Protein AF-H8ZQ05-F1 (afdb_monomer)

Solvent-accessible surface area (backbone atoms only — not comparable to full-atom values): 3712 Å² total; per-residue (Å²): 83,77,93,70,77,40,81,67,80,62,50,69,55,55,51,52,50,52,52,49,50,65,72,37,24,52,83,30,93,88,57,55,40,82,82,84,76,81,88,86,65,85,80,90,80,63,71,81,78,63,71,85,80,128

Structure (mmCIF, N/CA/C/O backbone):
data_AF-H8ZQ05-F1
#
_entry.id   AF-H8ZQ05-F1
#
loop_
_atom_site.group_PDB
_atom_site.id
_atom_site.type_symbol
_atom_site.label_atom_id
_atom_site.label_alt_id
_atom_site.label_comp_id
_atom_site.label_asym_id
_atom_site.label_entity_id
_atom_site.label_seq_id
_atom_site.pdbx_PDB_ins_code
_atom_site.Cartn_x
_atom_site.Cartn_y
_atom_site.Cartn_z
_atom_site.occupancy
_atom_site.B_iso_or_equiv
_atom_site.auth_seq_id
_atom_site.auth_comp_id
_atom_site.auth_asym_id
_atom_site.auth_atom_id
_atom_site.pdbx_PDB_model_num
ATOM 1 N N . LEU A 1 1 ? 6.701 -4.461 20.361 1.00 77.50 1 LEU A N 1
ATOM 2 C CA . LEU A 1 1 ? 6.427 -3.008 20.385 1.00 77.50 1 LEU A CA 1
ATOM 3 C C . LEU A 1 1 ? 6.269 -2.533 21.821 1.00 77.50 1 LEU A C 1
ATOM 5 O O . LEU A 1 1 ? 7.253 -2.046 22.344 1.00 77.50 1 LEU A O 1
ATOM 9 N N . SER A 1 2 ? 5.166 -2.833 22.519 1.00 75.88 2 SER A N 1
ATOM 10 C CA . SER A 1 2 ? 4.995 -2.433 23.936 1.00 75.88 2 SER A CA 1
ATOM 11 C C . SER A 1 2 ? 6.081 -2.972 24.889 1.00 75.88 2 SER A C 1
ATOM 13 O O . SER A 1 2 ? 6.525 -2.253 25.770 1.00 75.88 2 SER A O 1
ATOM 15 N N . LYS A 1 3 ? 6.596 -4.188 24.656 1.00 88.75 3 LYS A N 1
ATOM 16 C CA . LYS A 1 3 ? 7.720 -4.766 25.427 1.00 88.75 3 LYS A CA 1
ATOM 17 C C . LYS A 1 3 ? 9.061 -4.022 25.284 1.00 88.75 3 LYS A C 1
ATOM 19 O O . LYS A 1 3 ? 9.967 -4.274 26.062 1.00 88.75 3 LYS A O 1
ATOM 24 N N . TRP A 1 4 ? 9.183 -3.172 24.267 1.00 93.88 4 TRP A N 1
ATOM 25 C CA . TRP A 1 4 ? 10.373 -2.380 23.939 1.00 93.88 4 TRP A CA 1
ATOM 26 C C . TRP A 1 4 ? 10.059 -0.874 23.958 1.00 93.88 4 TRP A C 1
ATOM 28 O O . TRP A 1 4 ? 10.799 -0.098 23.371 1.00 93.88 4 TRP A O 1
ATOM 38 N N . ASP A 1 5 ? 8.920 -0.492 24.552 1.00 91.94 5 ASP A N 1
ATOM 39 C CA . ASP A 1 5 ? 8.380 0.877 24.601 1.00 91.94 5 ASP A CA 1
ATOM 40 C C . ASP A 1 5 ? 8.342 1.615 23.245 1.00 91.94 5 ASP A C 1
ATOM 42 O O . ASP A 1 5 ? 8.438 2.833 23.142 1.00 91.94 5 ASP A O 1
ATOM 46 N N . LEU A 1 6 ? 8.201 0.852 22.158 1.00 95.31 6 LEU A N 1
ATOM 47 C CA . LEU A 1 6 ? 8.145 1.386 20.801 1.00 95.31 6 LEU A CA 1
ATOM 48 C C . LEU A 1 6 ? 6.687 1.599 20.376 1.00 95.31 6 LEU A C 1
ATOM 50 O O . LEU A 1 6 ? 5.877 0.663 20.489 1.00 95.31 6 LEU A O 1
ATOM 54 N N . PRO A 1 7 ? 6.342 2.772 19.814 1.00 95.44 7 PRO A N 1
ATOM 55 C CA . PRO A 1 7 ? 5.011 3.020 19.287 1.00 95.44 7 PRO A CA 1
ATOM 56 C C . PRO A 1 7 ? 4.758 2.159 18.047 1.00 95.44 7 PRO A C 1
ATOM 58 O O . PRO A 1 7 ? 5.649 1.878 17.248 1.00 95.44 7 PRO A O 1
ATOM 61 N N . VAL A 1 8 ? 3.505 1.750 17.857 1.00 94.94 8 VAL A N 1
ATOM 62 C CA . VAL A 1 8 ? 3.114 0.895 16.723 1.00 94.94 8 VAL A CA 1
ATOM 63 C C . VAL A 1 8 ? 2.999 1.651 15.393 1.00 94.94 8 VAL A C 1
ATOM 65 O O . VAL A 1 8 ? 2.818 1.018 14.357 1.00 94.94 8 VAL A O 1
ATOM 68 N N . PHE A 1 9 ? 3.074 2.986 15.413 1.00 96.38 9 PHE A N 1
ATOM 69 C CA . PHE A 1 9 ? 2.889 3.863 14.252 1.00 96.38 9 PHE A CA 1
ATOM 70 C C . PHE A 1 9 ? 1.709 3.418 13.361 1.00 96.38 9 PHE A C 1
ATOM 72 O O . PHE A 1 9 ? 0.641 3.044 13.851 1.00 96.38 9 PHE A O 1
ATOM 79 N N . THR A 1 10 ? 1.896 3.436 12.045 1.00 98.00 10 THR A N 1
ATOM 80 C CA . THR A 1 10 ? 0.910 3.032 11.038 1.00 98.00 10 THR A CA 1
ATOM 81 C C . THR A 1 10 ? 0.968 1.539 10.718 1.00 98.00 10 THR A C 1
ATOM 83 O O . THR A 1 10 ? 0.357 1.096 9.749 1.00 98.00 10 THR A O 1
ATOM 86 N N . LEU A 1 11 ? 1.658 0.728 11.530 1.00 97.69 11 LEU A N 1
ATOM 87 C CA . LEU A 1 11 ? 1.843 -0.700 11.266 1.00 97.69 11 LEU A CA 1
ATOM 88 C C . LEU A 1 11 ? 0.511 -1.431 11.081 1.00 97.69 11 LEU A C 1
ATOM 90 O O . LEU A 1 11 ? 0.366 -2.217 10.151 1.00 97.69 11 LEU A O 1
ATOM 94 N N . ARG A 1 12 ? -0.482 -1.117 11.923 1.00 97.31 12 ARG A N 1
ATOM 95 C CA . ARG A 1 12 ? -1.826 -1.708 11.831 1.00 97.31 12 ARG A CA 1
ATOM 96 C C . ARG A 1 12 ? -2.480 -1.431 10.477 1.00 97.31 12 ARG A C 1
ATOM 98 O O . ARG A 1 12 ? -3.022 -2.344 9.866 1.00 97.31 12 ARG A O 1
ATOM 105 N N . PHE A 1 13 ? -2.382 -0.192 10.001 1.00 98.38 13 PHE A N 1
ATOM 106 C CA . PHE A 1 13 ? -2.901 0.203 8.695 1.00 98.38 13 PHE A CA 1
ATOM 107 C C . PHE A 1 13 ? -2.145 -0.490 7.557 1.00 98.38 13 PHE A C 1
ATOM 109 O O . PHE A 1 13 ? -2.776 -1.114 6.712 1.00 98.38 13 PHE A O 1
ATOM 116 N N . ASN A 1 14 ? -0.808 -0.452 7.564 1.00 98.25 14 ASN A N 1
ATOM 117 C CA . ASN A 1 14 ? 0.003 -1.059 6.506 1.00 98.25 14 ASN A CA 1
ATOM 118 C C . ASN A 1 14 ? -0.210 -2.575 6.409 1.00 98.25 14 ASN A C 1
ATOM 120 O O . ASN A 1 14 ? -0.283 -3.107 5.304 1.00 98.25 14 ASN A O 1
ATOM 124 N N . MET A 1 15 ? -0.362 -3.269 7.541 1.00 98.62 15 MET A N 1
ATOM 125 C CA . MET A 1 15 ? -0.681 -4.700 7.562 1.00 98.62 15 MET A CA 1
ATOM 126 C C . MET A 1 15 ? -2.070 -4.980 6.988 1.00 98.62 15 MET A C 1
ATOM 128 O O . MET A 1 15 ? -2.198 -5.809 6.090 1.00 98.62 15 MET A O 1
ATOM 132 N N . ALA A 1 16 ? -3.097 -4.275 7.475 1.00 98.62 16 ALA A N 1
ATOM 133 C CA . ALA A 1 16 ? -4.468 -4.469 7.014 1.00 98.62 16 ALA A CA 1
ATOM 134 C C . ALA A 1 16 ? -4.613 -4.154 5.518 1.00 98.62 16 ALA A C 1
ATOM 136 O O . ALA A 1 16 ? -5.190 -4.945 4.776 1.00 98.62 16 ALA A O 1
ATOM 137 N N . LEU A 1 17 ? -4.037 -3.039 5.060 1.00 98.44 17 LEU A N 1
ATOM 138 C CA . LEU A 1 17 ? -4.089 -2.636 3.660 1.00 98.44 17 LEU A CA 1
ATOM 139 C C . LEU A 1 17 ? -3.322 -3.608 2.761 1.00 98.44 17 LEU A C 1
ATOM 141 O O . LEU A 1 17 ? -3.847 -4.008 1.728 1.00 98.44 17 LEU A O 1
ATOM 145 N N . SER A 1 18 ? -2.114 -4.026 3.151 1.00 98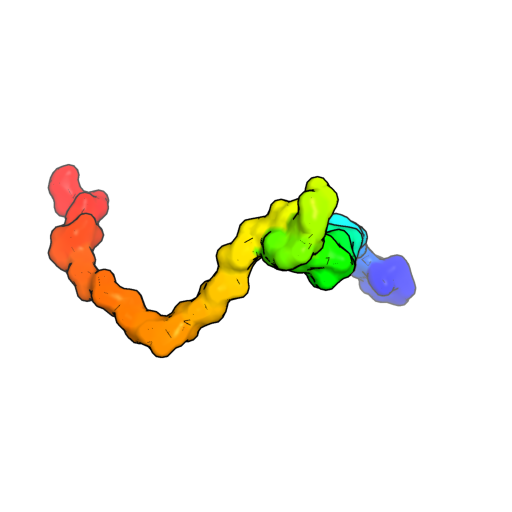.56 18 SER A N 1
ATOM 146 C CA . SER A 1 18 ? -1.334 -4.986 2.357 1.00 98.56 18 SER A CA 1
ATOM 147 C C . SER A 1 18 ? -2.055 -6.327 2.236 1.00 98.56 18 SER A C 1
ATOM 149 O O . SER A 1 18 ? -2.104 -6.894 1.148 1.00 98.56 18 SER A O 1
ATOM 151 N N . MET A 1 19 ? -2.658 -6.809 3.329 1.00 98.50 19 MET A N 1
ATOM 152 C CA . MET A 1 19 ? -3.458 -8.035 3.324 1.00 98.50 19 MET A CA 1
ATOM 153 C C . MET A 1 19 ? -4.713 -7.894 2.456 1.00 98.50 19 MET A C 1
ATOM 155 O O . MET A 1 19 ? -5.043 -8.800 1.701 1.00 98.50 19 MET A O 1
ATOM 159 N N . TYR A 1 20 ? -5.405 -6.757 2.526 1.00 98.62 20 TYR A N 1
ATOM 160 C CA . TYR A 1 20 ? -6.581 -6.496 1.699 1.00 98.62 20 TYR A CA 1
ATOM 161 C C . TYR A 1 20 ? -6.233 -6.436 0.205 1.00 98.62 20 TYR A C 1
ATOM 163 O O . TYR A 1 20 ? -6.893 -7.079 -0.614 1.00 98.62 20 TYR A O 1
ATOM 171 N N . LEU A 1 21 ? -5.180 -5.695 -0.157 1.00 98.50 21 LEU A N 1
ATOM 172 C CA . LEU A 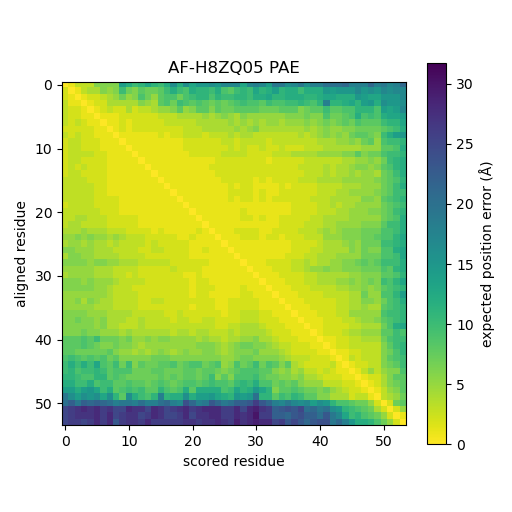1 21 ? -4.737 -5.542 -1.543 1.00 98.50 21 LEU A CA 1
ATOM 173 C C . LEU A 1 21 ? -4.226 -6.858 -2.133 1.00 98.50 21 LEU A C 1
ATOM 175 O O . LEU A 1 21 ? -4.423 -7.084 -3.322 1.00 98.50 21 LEU A O 1
ATOM 179 N N . SER A 1 22 ? -3.604 -7.729 -1.333 1.00 97.69 22 SER A N 1
ATOM 180 C CA . SER A 1 22 ? -3.178 -9.055 -1.793 1.00 97.69 22 SER A CA 1
ATOM 181 C C . SER A 1 22 ? -4.335 -10.052 -1.891 1.00 97.69 22 SER A C 1
ATOM 183 O O . SER A 1 22 ? -4.356 -10.856 -2.819 1.00 97.69 22 SER A O 1
ATOM 185 N N . ALA A 1 23 ? -5.310 -9.986 -0.979 1.00 98.00 23 ALA A N 1
ATOM 186 C CA . ALA A 1 23 ? -6.490 -10.850 -0.997 1.00 98.00 23 ALA A CA 1
ATOM 187 C C . ALA A 1 23 ? -7.441 -10.530 -2.161 1.00 98.00 23 ALA A C 1
ATOM 189 O O . ALA A 1 23 ? -8.073 -11.427 -2.717 1.00 98.00 23 ALA A O 1
ATOM 190 N N . THR A 1 24 ? -7.554 -9.252 -2.520 1.00 98.31 24 THR A N 1
ATOM 191 C CA . THR A 1 24 ? -8.343 -8.801 -3.670 1.00 98.31 24 THR A CA 1
ATOM 192 C C . THR A 1 24 ? -7.502 -8.858 -4.944 1.00 98.31 24 THR A C 1
ATOM 194 O O . THR A 1 24 ? -7.737 -9.682 -5.825 1.00 98.31 24 THR A O 1
ATOM 197 N N . GLY A 1 25 ? -6.464 -8.036 -5.036 1.00 97.81 25 GLY A N 1
ATOM 198 C CA . GLY A 1 25 ? -5.621 -7.942 -6.218 1.00 97.81 25 GLY A CA 1
ATOM 199 C C . GLY A 1 25 ? -6.355 -7.354 -7.425 1.00 97.81 25 GLY A C 1
ATOM 200 O O . GLY A 1 25 ? -7.522 -6.965 -7.372 1.00 97.81 25 GLY A O 1
ATOM 201 N N . HIS A 1 26 ? -5.642 -7.257 -8.544 1.00 98.00 26 HIS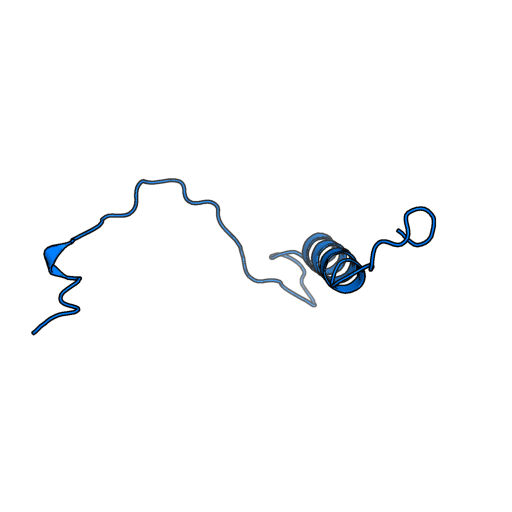 A N 1
ATOM 202 C CA . HIS A 1 26 ? -6.157 -6.594 -9.743 1.00 98.00 26 HIS A CA 1
ATOM 203 C C . HIS A 1 26 ? -7.325 -7.341 -10.409 1.00 98.00 26 HIS A C 1
ATOM 205 O O . HIS A 1 26 ? -8.219 -6.715 -10.971 1.00 98.00 26 HIS A O 1
ATOM 211 N N . TYR A 1 27 ? -7.335 -8.671 -10.316 1.00 97.94 27 TYR A N 1
ATOM 212 C CA . TYR A 1 27 ? -8.262 -9.535 -11.052 1.00 97.94 27 TYR A CA 1
ATOM 213 C C . TYR A 1 27 ? -9.467 -10.007 -10.224 1.00 97.94 27 TYR A C 1
ATOM 215 O O . TYR A 1 27 ? -10.192 -10.901 -10.659 1.00 97.94 27 TYR A O 1
ATOM 223 N N . ASN A 1 28 ? -9.699 -9.444 -9.031 1.00 98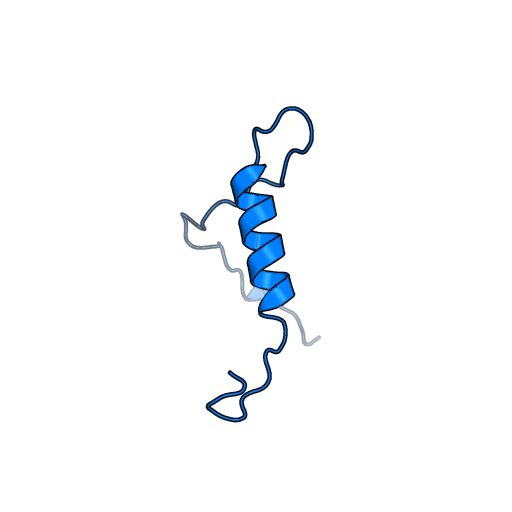.00 28 ASN A N 1
ATOM 224 C CA . ASN A 1 28 ? -10.901 -9.767 -8.263 1.00 98.00 28 ASN A CA 1
ATOM 225 C C . ASN A 1 28 ? -12.162 -9.261 -8.989 1.00 98.00 28 ASN A C 1
ATOM 227 O O . ASN A 1 28 ? -12.225 -8.070 -9.295 1.00 98.00 28 ASN A O 1
ATOM 231 N N . PRO A 1 29 ? -13.195 -10.098 -9.202 1.00 98.12 29 PRO A N 1
ATOM 232 C CA . PRO A 1 29 ? -14.411 -9.671 -9.900 1.00 98.12 29 PRO A CA 1
ATOM 233 C C . PRO A 1 29 ? -15.254 -8.626 -9.154 1.00 98.12 29 PRO A C 1
ATOM 235 O O . PRO A 1 29 ? -16.010 -7.896 -9.787 1.00 98.12 29 PRO A O 1
ATOM 238 N N . PHE A 1 30 ? -15.160 -8.568 -7.821 1.00 98.25 30 PHE A N 1
ATOM 239 C CA . PHE A 1 30 ? -16.019 -7.728 -6.978 1.0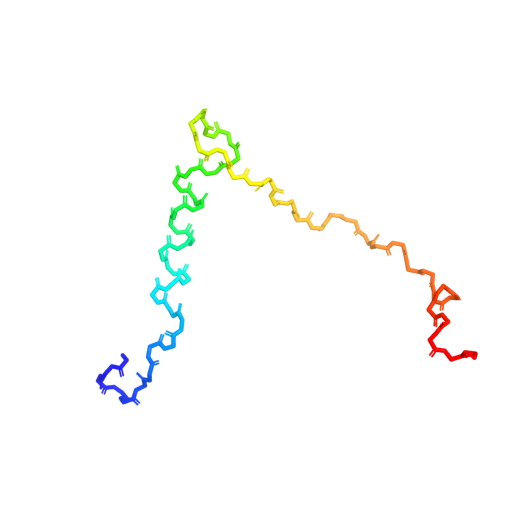0 98.25 30 PHE A CA 1
ATOM 240 C C . PHE A 1 30 ? -15.313 -6.459 -6.495 1.00 98.25 30 PHE A C 1
ATOM 242 O O . PHE A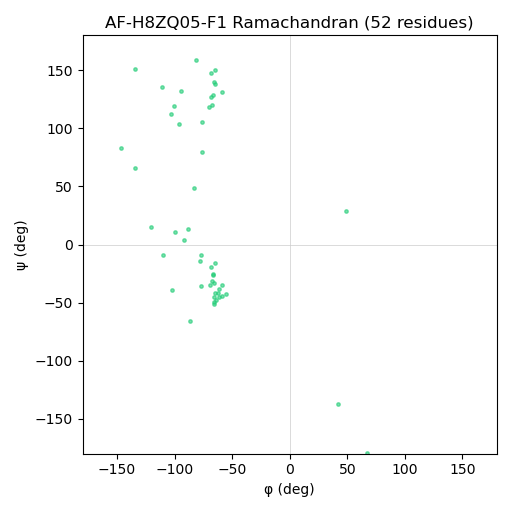 1 30 ? -15.917 -5.391 -6.447 1.00 98.25 30 PHE A O 1
ATOM 249 N N . PHE A 1 31 ? -14.030 -6.570 -6.151 1.00 98.00 31 PHE A N 1
ATOM 250 C CA . PHE A 1 31 ? -13.238 -5.496 -5.554 1.00 98.00 31 PHE A CA 1
ATOM 251 C C . PHE A 1 31 ? -11.861 -5.377 -6.229 1.00 98.00 31 PHE A C 1
ATOM 253 O O . PHE A 1 31 ? -10.846 -5.669 -5.599 1.00 98.00 31 PHE A O 1
ATOM 260 N N . PRO A 1 32 ? -11.783 -4.992 -7.514 1.00 97.44 32 PRO A N 1
ATOM 261 C CA . PRO A 1 32 ? -10.515 -4.941 -8.234 1.00 97.44 32 PRO A CA 1
ATOM 262 C C . PRO A 1 32 ? -9.600 -3.827 -7.705 1.00 97.44 32 PRO A C 1
ATOM 264 O O . PRO A 1 32 ? -9.973 -2.652 -7.656 1.00 97.44 32 PRO A O 1
ATOM 267 N N . ALA A 1 33 ? -8.364 -4.186 -7.361 1.00 98.19 33 ALA A N 1
ATOM 268 C CA . ALA A 1 33 ? -7.310 -3.228 -7.046 1.00 98.19 33 ALA A CA 1
ATOM 269 C C . ALA A 1 33 ? -6.652 -2.667 -8.325 1.00 98.19 33 ALA A C 1
ATOM 271 O O . ALA A 1 33 ? -6.693 -3.267 -9.405 1.00 98.19 33 ALA A O 1
ATOM 272 N N . LYS A 1 34 ? -5.997 -1.504 -8.220 1.00 97.94 34 LYS A N 1
ATOM 273 C CA . LYS A 1 34 ? -5.159 -0.983 -9.312 1.00 97.94 34 LYS A CA 1
ATOM 274 C C . LYS A 1 34 ? -3.969 -1.914 -9.552 1.00 97.94 34 LYS A C 1
ATOM 276 O O . LYS A 1 34 ? -3.335 -2.370 -8.604 1.00 97.94 34 LYS A O 1
ATOM 281 N N . LEU A 1 35 ? -3.651 -2.158 -10.823 1.00 97.94 35 LEU A N 1
ATOM 282 C CA . LEU A 1 35 ? -2.453 -2.895 -11.204 1.00 97.94 35 LEU A CA 1
ATOM 283 C C . LEU A 1 35 ? -1.214 -2.044 -10.903 1.00 97.94 35 LEU A C 1
ATOM 285 O O . LEU A 1 35 ? -1.051 -0.960 -11.461 1.00 97.94 35 LEU A O 1
ATOM 289 N N . VAL A 1 36 ? -0.351 -2.545 -10.024 1.00 97.75 36 VAL A N 1
ATOM 290 C CA . VAL A 1 36 ? 0.960 -1.959 -9.733 1.00 97.75 36 VAL A CA 1
ATOM 291 C C . VAL A 1 36 ? 1.999 -2.770 -10.499 1.00 97.75 36 VAL A C 1
ATOM 293 O O . VAL A 1 36 ? 2.110 -3.976 -10.292 1.00 97.75 36 VAL A O 1
ATOM 296 N N . ILE A 1 37 ? 2.729 -2.119 -11.404 1.00 97.75 37 ILE A N 1
ATOM 297 C CA . ILE A 1 37 ? 3.736 -2.759 -12.261 1.00 97.75 37 ILE A CA 1
ATOM 298 C C . ILE A 1 37 ? 5.121 -2.263 -11.828 1.00 97.75 37 ILE A C 1
ATOM 300 O O . ILE A 1 37 ? 5.281 -1.061 -11.601 1.00 97.75 37 ILE A O 1
ATOM 304 N N . PRO A 1 38 ? 6.125 -3.148 -11.699 1.00 97.69 38 PRO A N 1
ATOM 305 C CA . PRO A 1 38 ? 7.494 -2.721 -11.448 1.00 97.69 38 PRO A CA 1
ATOM 306 C C . PRO A 1 38 ? 8.045 -1.922 -12.634 1.00 97.69 38 PRO A C 1
ATOM 308 O O . PRO A 1 38 ? 7.698 -2.167 -13.788 1.00 97.69 38 PRO A O 1
ATOM 311 N N . ILE A 1 39 ? 8.956 -0.994 -12.357 1.00 96.69 39 ILE A N 1
ATOM 312 C CA . ILE A 1 39 ? 9.712 -0.318 -13.412 1.00 96.69 39 ILE A CA 1
ATOM 313 C C . ILE A 1 39 ? 10.645 -1.342 -14.070 1.00 96.69 39 ILE A C 1
ATOM 315 O O . ILE A 1 39 ? 11.486 -1.935 -13.397 1.00 96.69 39 ILE A O 1
ATOM 319 N N . THR A 1 40 ? 10.483 -1.565 -15.374 1.00 97.56 40 THR A N 1
ATOM 320 C CA . THR A 1 40 ? 11.249 -2.558 -16.154 1.00 97.56 40 THR A CA 1
ATOM 321 C C . THR A 1 40 ? 12.231 -1.929 -17.142 1.00 97.56 40 THR A C 1
ATOM 323 O O . THR A 1 40 ? 13.064 -2.632 -17.708 1.00 97.56 40 THR A O 1
ATOM 326 N N . THR A 1 41 ? 12.170 -0.610 -17.332 1.00 97.31 41 THR A N 1
ATOM 327 C CA . THR A 1 41 ? 13.050 0.156 -18.223 1.00 97.31 41 THR A CA 1
ATOM 328 C C . THR A 1 41 ? 13.539 1.419 -17.529 1.00 97.31 41 THR A C 1
ATOM 330 O O . THR A 1 41 ? 12.832 1.984 -16.693 1.00 97.31 41 THR A O 1
ATOM 333 N N . ALA A 1 42 ? 14.726 1.900 -17.899 1.00 96.25 42 ALA A N 1
ATOM 334 C CA . ALA A 1 42 ? 15.185 3.209 -17.448 1.00 96.25 42 ALA A CA 1
ATOM 335 C C . ALA A 1 42 ? 14.187 4.295 -17.907 1.00 96.25 42 ALA A C 1
ATOM 337 O O . ALA A 1 42 ? 13.788 4.283 -19.076 1.00 96.25 42 ALA A O 1
ATOM 338 N N . PRO A 1 43 ? 13.748 5.209 -17.021 1.00 93.81 43 PRO A N 1
ATOM 339 C CA . PRO A 1 43 ? 12.904 6.322 -17.432 1.00 93.81 43 PRO A CA 1
ATOM 340 C C . PRO A 1 43 ? 13.693 7.247 -18.364 1.00 93.81 43 PRO A C 1
ATOM 342 O O . PRO A 1 43 ? 14.874 7.510 -18.134 1.00 93.81 43 PRO A O 1
ATOM 345 N N . ASN A 1 44 ? 13.044 7.751 -19.414 1.00 93.50 44 ASN A N 1
ATOM 346 C CA . ASN A 1 44 ? 13.642 8.773 -20.266 1.00 93.50 44 ASN A CA 1
ATOM 347 C C . ASN A 1 44 ? 13.587 10.122 -19.538 1.00 93.50 44 ASN A C 1
ATOM 349 O O . ASN A 1 44 ? 12.511 10.703 -19.405 1.00 93.50 44 ASN A O 1
ATOM 353 N N . ILE A 1 45 ? 14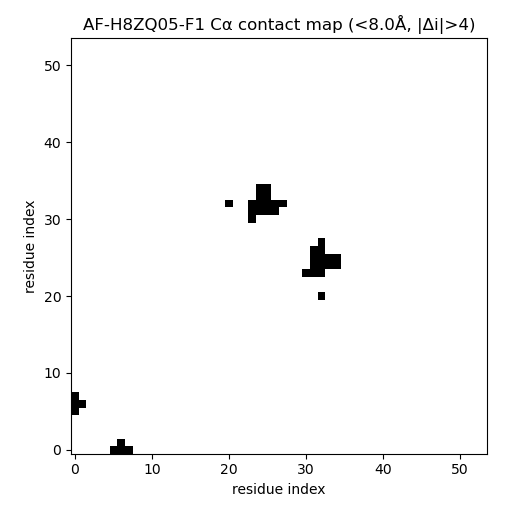.728 10.586 -19.030 1.00 91.75 45 ILE A N 1
ATOM 354 C CA . ILE A 1 45 ? 14.826 11.822 -18.249 1.00 91.75 45 ILE A CA 1
ATOM 355 C C . ILE A 1 45 ? 15.413 12.924 -19.139 1.00 91.75 45 ILE A C 1
AT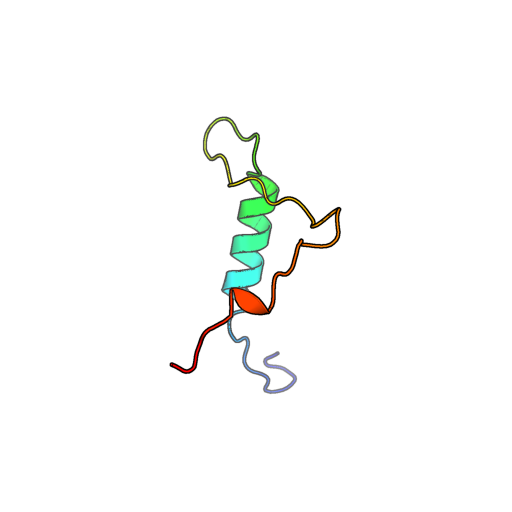OM 357 O O . ILE A 1 45 ? 16.593 12.875 -19.486 1.00 91.75 45 ILE A O 1
ATOM 361 N N . SER A 1 46 ? 14.603 13.934 -19.471 1.00 88.44 46 SER A N 1
ATOM 362 C CA . SER A 1 46 ? 15.053 15.193 -20.078 1.00 88.44 46 SER A CA 1
ATOM 363 C C . SER A 1 46 ? 15.226 16.242 -18.982 1.00 88.44 46 SER A C 1
ATOM 365 O O . SER A 1 46 ? 14.255 16.789 -18.465 1.00 88.44 46 SER A O 1
ATOM 367 N N . TRP A 1 47 ? 16.471 16.529 -18.602 1.00 87.00 47 TRP A N 1
ATOM 368 C CA . TRP A 1 47 ? 16.765 17.561 -17.599 1.00 87.00 47 TRP A CA 1
ATOM 369 C C . TRP A 1 47 ? 16.459 18.979 -18.090 1.00 87.00 47 TRP A C 1
ATOM 371 O O . TRP A 1 47 ? 16.284 19.874 -17.273 1.00 87.00 47 TRP A O 1
ATOM 381 N N . SER A 1 48 ? 16.361 19.185 -19.405 1.00 85.88 48 SER A N 1
ATOM 382 C CA . SER A 1 48 ? 15.930 20.458 -19.989 1.00 85.88 48 SER A CA 1
ATOM 383 C C . SER A 1 48 ? 14.462 20.775 -19.688 1.00 85.88 48 SER A C 1
ATOM 385 O O . SER A 1 48 ? 14.114 21.947 -19.606 1.00 85.88 48 SER A O 1
ATOM 387 N N . ASP A 1 49 ? 13.627 19.755 -19.457 1.00 84.56 49 ASP A N 1
ATOM 388 C 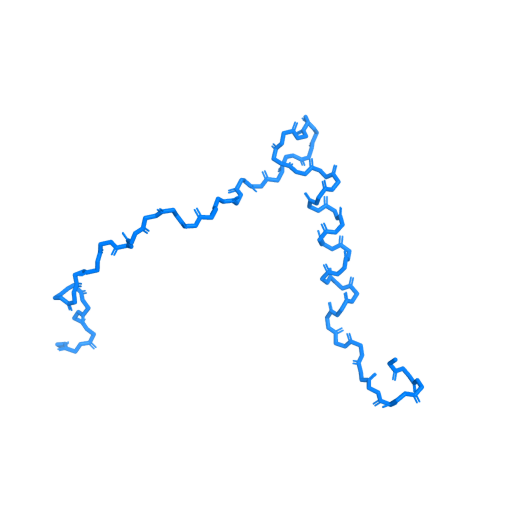CA . ASP A 1 49 ? 12.212 19.920 -19.085 1.00 84.56 49 ASP A CA 1
ATOM 389 C C . ASP A 1 49 ? 12.058 20.300 -17.599 1.00 84.56 49 ASP A C 1
ATOM 391 O O . ASP A 1 49 ? 10.997 20.739 -17.157 1.00 84.56 49 ASP A O 1
ATOM 395 N N . LEU A 1 50 ? 13.128 20.143 -16.811 1.00 84.69 50 LEU A N 1
ATOM 396 C CA . LEU A 1 50 ? 13.212 20.547 -15.410 1.00 84.69 50 LEU A CA 1
ATOM 397 C C . LEU A 1 50 ? 13.558 22.046 -15.301 1.00 84.69 50 LEU A C 1
ATOM 399 O O . LEU A 1 50 ? 14.460 22.440 -14.564 1.00 84.69 50 LEU A O 1
ATOM 403 N N . SER A 1 51 ? 12.866 22.912 -16.038 1.00 70.50 51 SER A N 1
ATOM 404 C CA . SER A 1 51 ? 12.971 24.364 -15.862 1.00 70.50 51 SER A CA 1
ATOM 405 C C . SER A 1 51 ? 12.181 24.782 -14.615 1.00 70.50 51 SER A C 1
ATOM 407 O O . SER A 1 51 ? 11.034 25.210 -14.694 1.00 70.50 51 SER A O 1
ATOM 409 N N . ALA A 1 52 ? 12.785 24.597 -13.437 1.00 64.75 52 ALA A N 1
ATOM 410 C CA . ALA A 1 52 ? 12.259 25.066 -12.149 1.00 64.75 52 ALA A CA 1
ATOM 411 C C . ALA A 1 52 ? 12.767 26.474 -11.763 1.00 64.75 52 ALA A C 1
ATOM 413 O O . ALA A 1 52 ? 12.481 26.944 -10.663 1.00 64.75 52 ALA A O 1
ATOM 414 N N . LEU A 1 53 ? 13.539 27.124 -12.642 1.00 60.19 53 LEU A N 1
ATOM 415 C CA . LEU A 1 53 ? 14.108 28.461 -12.465 1.00 60.19 53 LEU A CA 1
ATOM 416 C C . LEU A 1 53 ? 14.184 29.185 -13.824 1.00 60.19 53 LEU A C 1
ATOM 418 O O . LEU A 1 53 ? 15.230 29.181 -14.469 1.00 60.19 53 LEU A O 1
ATOM 422 N N . GLU A 1 54 ? 13.072 29.790 -14.235 1.00 54.75 54 GLU A N 1
ATOM 423 C CA . GLU A 1 54 ? 13.045 31.046 -15.003 1.00 54.75 54 GLU A CA 1
ATOM 424 C C . GLU A 1 54 ? 12.082 32.009 -14.301 1.00 54.75 54 GLU A C 1
ATOM 426 O O . GLU A 1 54 ? 11.002 31.541 -13.865 1.00 54.75 54 GLU A O 1
#

Sequence (54 aa):
LSKWDLPVFTLRFNMALSMYLSATGHYNPFFPAKLVIPITTAPNISWSDLSALE

Secondary structure (DSSP, 8-state):
-GGGT---TTHHHHHHHHHHHHHH-TT-SSSPPPPP----S-----GGG-----

Radius of gyration: 19.57 Å; Cα contacts (8 Å, |Δi|>4): 19; chains: 1; bounding box: 33×42×46 Å

InterPro domains:
  IPR004937 Urea transporter [PF03253] (1-49)
  IPR004937 Urea transporter [PTHR10464] (1-53)
  IPR029020 Ammonium/urea transporter [G3DSA:1.10.3430.10] (1-54)

Nearest PDB structures (foldseek):
  4ezd-assembly1_A  TM=9.730E-01  e=3.928E-05  Bos taurus

pLDDT: mean 92.63, std 10.08, range [54.75, 98.62]

Foldseek 3Di:
DVVVPDDCPCVVVVVVVVVVCVVQEQPRPPDHDDDDDDDPDDDDDDVVVVPPDD

Mean predicted aligned error: 5.84 Å

Organism: Homo sapiens (NCBI:txid9606)